Protein AF-A0A2E9DZV1-F1 (afdb_monomer_lite)

Foldseek 3Di:
DPPVVVVVVVVVVPPDPVLVVLLVVLVVVLVVLVVVLVVLVVVLVCCLPVQQVDDDPNHTSNVVSVVPSVVVSVVSVVVSVVCCCVRVPPPPPPDPDDPDPPDDD

pLDDT: mean 82.51, std 15.81, range [49.25, 98.0]

Structure (mmCIF, N/CA/C/O backbone):
data_AF-A0A2E9DZV1-F1
#
_entry.id   AF-A0A2E9DZV1-F1
#
loop_
_atom_site.group_PDB
_atom_site.id
_atom_site.type_symbol
_atom_site.label_atom_id
_atom_site.label_alt_id
_atom_site.label_comp_id
_atom_site.label_asym_id
_atom_site.label_entity_id
_atom_site.label_seq_id
_atom_site.pdbx_PDB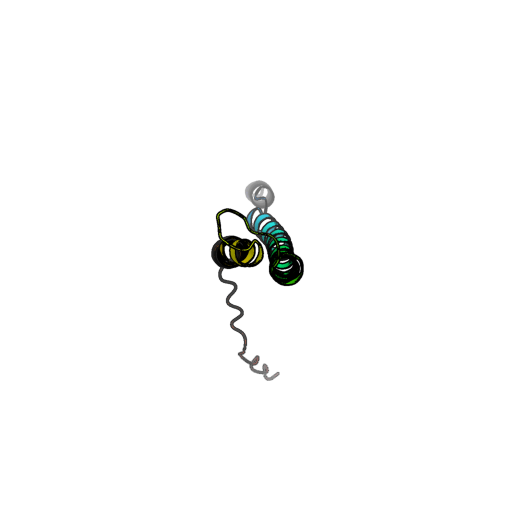_ins_code
_atom_site.Cartn_x
_atom_site.Cartn_y
_atom_site.Cartn_z
_atom_site.occupancy
_atom_site.B_iso_or_equiv
_atom_site.auth_seq_id
_atom_site.auth_comp_id
_atom_site.auth_asym_id
_atom_site.auth_atom_id
_atom_site.pdbx_PDB_model_num
ATOM 1 N N . MET A 1 1 ? 27.545 3.088 -54.106 1.00 50.25 1 MET A N 1
ATOM 2 C CA . MET A 1 1 ? 27.029 2.256 -52.993 1.00 50.25 1 MET A CA 1
ATOM 3 C C . MET A 1 1 ? 26.909 3.087 -51.705 1.00 50.25 1 MET A C 1
ATOM 5 O O . MET A 1 1 ? 27.581 2.806 -50.731 1.00 50.25 1 MET A O 1
ATOM 9 N N . THR A 1 2 ? 26.079 4.135 -51.683 1.00 58.06 2 THR A N 1
ATOM 10 C CA . THR A 1 2 ? 26.057 5.132 -50.578 1.00 58.06 2 THR A CA 1
ATOM 11 C C . THR A 1 2 ? 24.660 5.430 -50.032 1.00 58.06 2 THR A C 1
ATOM 13 O O . THR A 1 2 ? 24.529 6.179 -49.075 1.00 58.06 2 THR A O 1
ATOM 16 N N . ARG A 1 3 ? 23.603 4.844 -50.611 1.00 56.03 3 ARG A N 1
ATOM 17 C CA . ARG A 1 3 ? 22.215 5.095 -50.184 1.00 56.03 3 ARG A CA 1
ATOM 18 C C . ARG A 1 3 ? 21.719 4.164 -49.076 1.00 56.03 3 ARG A C 1
ATOM 20 O O . ARG A 1 3 ? 20.762 4.511 -48.400 1.00 56.03 3 ARG A O 1
ATOM 27 N N . VAL A 1 4 ? 22.386 3.028 -48.865 1.00 61.28 4 VAL A N 1
ATOM 28 C CA . VAL A 1 4 ? 21.992 2.040 -47.847 1.00 61.28 4 VAL A CA 1
ATOM 29 C C . VAL A 1 4 ? 22.195 2.599 -46.428 1.00 61.28 4 VAL A C 1
ATOM 31 O O . VAL A 1 4 ? 21.320 2.438 -45.587 1.00 61.28 4 VAL A O 1
ATOM 34 N N . SER A 1 5 ? 23.246 3.401 -46.194 1.00 68.25 5 SER A N 1
ATOM 35 C CA . SER A 1 5 ? 23.564 3.914 -44.849 1.00 68.25 5 SER A CA 1
ATOM 36 C C . SER A 1 5 ? 22.625 5.009 -44.333 1.00 68.25 5 SER A C 1
ATOM 38 O O . SER A 1 5 ? 22.482 5.157 -43.123 1.00 68.25 5 SER A O 1
ATOM 40 N N . LEU A 1 6 ? 21.986 5.790 -45.213 1.00 73.00 6 LEU A N 1
ATOM 41 C CA . LEU A 1 6 ? 21.027 6.821 -44.795 1.00 73.00 6 LEU A CA 1
ATOM 42 C C . LEU A 1 6 ? 19.685 6.206 -44.404 1.00 73.00 6 LEU A C 1
ATOM 44 O O . LEU A 1 6 ? 19.088 6.642 -43.426 1.00 73.00 6 LEU A O 1
ATOM 48 N N . VAL A 1 7 ? 19.243 5.174 -45.127 1.00 76.56 7 VAL A N 1
ATOM 49 C CA . VAL A 1 7 ? 18.017 4.441 -44.793 1.00 76.56 7 VAL A CA 1
ATOM 50 C C . VAL A 1 7 ? 18.213 3.660 -43.496 1.00 76.56 7 VAL A C 1
ATOM 52 O O . VAL A 1 7 ? 17.404 3.825 -42.598 1.00 76.56 7 VAL A O 1
ATOM 55 N N . GLU A 1 8 ? 19.326 2.938 -43.316 1.00 67.81 8 GLU A N 1
ATOM 56 C CA . GLU A 1 8 ? 19.635 2.258 -42.043 1.00 67.81 8 GLU A CA 1
ATOM 57 C C . GLU A 1 8 ? 19.716 3.213 -40.849 1.00 67.81 8 GLU A C 1
ATOM 59 O O . GLU A 1 8 ? 19.233 2.886 -39.768 1.00 67.81 8 GLU A O 1
ATOM 64 N N . ARG A 1 9 ? 20.286 4.412 -41.030 1.00 67.56 9 ARG A N 1
ATOM 65 C CA . ARG A 1 9 ? 20.328 5.435 -39.974 1.00 67.56 9 ARG A CA 1
ATOM 66 C C . ARG A 1 9 ? 18.946 5.994 -39.647 1.00 67.56 9 ARG A C 1
ATOM 68 O O . ARG A 1 9 ? 18.666 6.208 -38.475 1.00 67.56 9 ARG A O 1
ATOM 75 N N . LEU A 1 10 ? 18.089 6.204 -40.647 1.00 69.62 10 LEU A N 1
ATOM 76 C CA . LEU A 1 10 ? 16.702 6.631 -40.438 1.00 69.62 10 LEU A CA 1
ATOM 77 C C . LEU A 1 10 ? 15.878 5.534 -39.750 1.00 69.62 10 LEU A C 1
ATOM 79 O O . LEU A 1 10 ? 15.153 5.828 -38.810 1.00 69.62 10 LEU A O 1
ATOM 83 N N . THR A 1 11 ? 16.055 4.267 -40.132 1.00 70.44 11 THR A N 1
ATOM 84 C CA . THR A 1 11 ? 15.397 3.119 -39.483 1.00 70.44 11 THR A CA 1
ATOM 85 C C . THR A 1 11 ? 15.923 2.861 -38.064 1.00 70.44 11 THR A C 1
ATOM 87 O O . THR A 1 11 ? 15.194 2.347 -37.221 1.00 70.44 11 THR A O 1
ATOM 90 N N . ALA A 1 12 ? 17.175 3.227 -37.770 1.00 64.56 12 ALA A N 1
ATOM 91 C CA . ALA A 1 12 ? 17.734 3.185 -36.418 1.00 64.56 12 ALA A CA 1
ATOM 92 C C . ALA A 1 12 ? 17.273 4.360 -35.532 1.00 64.56 12 ALA A C 1
ATOM 94 O O . ALA A 1 12 ? 17.225 4.202 -34.317 1.00 64.56 12 ALA A O 1
ATOM 95 N N . LEU A 1 13 ? 16.930 5.510 -36.126 1.00 62.66 13 LEU A N 1
ATOM 96 C CA . LEU A 1 13 ? 16.363 6.687 -35.448 1.00 62.66 13 LEU A CA 1
ATOM 97 C C . LEU A 1 13 ? 14.854 6.561 -35.180 1.00 62.66 13 LEU A C 1
ATOM 99 O O . LEU A 1 13 ? 14.361 7.170 -34.239 1.00 62.66 13 LEU A O 1
ATOM 103 N N . ASP A 1 14 ? 14.140 5.771 -35.985 1.00 60.94 14 ASP A N 1
ATOM 104 C CA . ASP A 1 14 ? 12.698 5.498 -35.853 1.00 60.94 14 ASP A CA 1
ATOM 105 C C . ASP A 1 14 ? 12.385 4.343 -34.883 1.00 60.94 14 ASP A C 1
ATOM 107 O O . ASP A 1 14 ? 11.259 3.861 -34.802 1.00 60.94 14 ASP A O 1
ATOM 111 N N . LYS A 1 15 ? 13.387 3.865 -34.136 1.00 58.34 15 LYS A N 1
ATOM 112 C CA . LYS A 1 15 ? 13.159 3.029 -32.957 1.00 58.34 15 LYS A CA 1
ATOM 113 C C . LYS A 1 15 ? 13.088 3.946 -31.742 1.00 58.34 15 LYS A C 1
ATOM 115 O O . LYS A 1 15 ? 14.143 4.264 -31.189 1.00 58.34 15 LYS A O 1
ATOM 120 N N . PRO A 1 16 ? 11.889 4.388 -31.326 1.00 55.53 16 PRO A N 1
ATOM 121 C CA . PRO A 1 16 ? 11.748 5.025 -30.032 1.00 55.53 16 PRO A CA 1
ATOM 122 C C . PRO A 1 16 ? 12.260 4.052 -28.970 1.00 55.53 16 PRO A C 1
ATOM 124 O O . PRO A 1 16 ? 12.007 2.845 -29.022 1.00 55.53 16 PRO A O 1
ATOM 127 N N . ASP A 1 17 ? 13.026 4.578 -28.026 1.00 62.09 17 ASP A N 1
ATOM 128 C CA . ASP A 1 17 ? 13.589 3.832 -26.907 1.00 62.09 17 ASP A CA 1
ATOM 129 C C . ASP A 1 17 ? 12.486 3.547 -25.865 1.00 62.09 17 ASP A C 1
ATOM 131 O O . ASP A 1 17 ? 12.590 3.906 -24.696 1.00 62.09 17 ASP A O 1
ATOM 135 N N . GLU A 1 18 ? 11.373 2.930 -26.292 1.00 61.41 18 GLU A N 1
ATOM 136 C CA . GLU A 1 18 ? 10.155 2.725 -25.483 1.00 61.41 18 GLU A CA 1
ATOM 137 C C . GLU A 1 18 ? 10.434 1.951 -24.186 1.00 61.41 18 GLU A C 1
ATOM 139 O O . GLU A 1 18 ? 9.731 2.094 -23.180 1.00 61.41 18 GLU A O 1
ATOM 144 N N . LYS A 1 19 ? 11.495 1.135 -24.194 1.00 64.00 19 LYS A N 1
ATOM 145 C CA . LYS A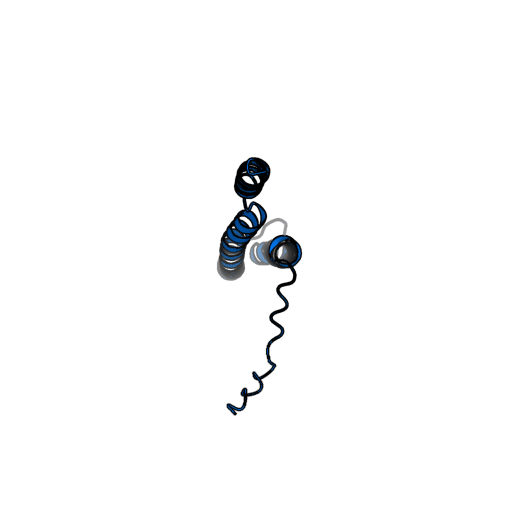 1 19 ? 11.979 0.432 -23.005 1.00 64.00 19 LYS A CA 1
ATOM 146 C C . LYS A 1 19 ? 12.511 1.406 -21.953 1.00 64.00 19 LYS A C 1
ATOM 148 O O . LYS A 1 19 ? 12.190 1.238 -20.778 1.00 64.00 19 LYS A O 1
ATOM 153 N N . GLN A 1 20 ? 13.266 2.427 -22.361 1.00 74.56 20 GLN A N 1
ATOM 154 C CA . GLN A 1 20 ? 13.811 3.437 -21.453 1.00 74.56 20 GLN A CA 1
ATOM 155 C C . GLN A 1 20 ? 12.706 4.323 -20.857 1.00 74.56 20 GLN A C 1
ATOM 157 O O . GLN A 1 20 ? 12.782 4.709 -19.688 1.00 74.56 20 GLN A O 1
ATOM 162 N N . ASP A 1 21 ? 11.659 4.623 -21.626 1.00 84.12 21 ASP A N 1
ATOM 163 C CA . ASP A 1 21 ? 10.526 5.424 -21.146 1.00 84.12 21 ASP A CA 1
ATOM 164 C C . ASP A 1 21 ? 9.664 4.648 -20.141 1.00 84.12 21 ASP A C 1
ATOM 166 O O . ASP A 1 21 ? 9.301 5.169 -19.083 1.00 84.12 21 ASP A O 1
ATOM 170 N N . THR A 1 22 ? 9.399 3.367 -20.411 1.00 86.44 22 THR A N 1
ATOM 171 C CA . THR A 1 22 ? 8.627 2.503 -19.503 1.00 86.44 22 THR A CA 1
ATOM 172 C C . THR A 1 22 ? 9.346 2.302 -18.162 1.00 86.44 22 THR A C 1
ATOM 174 O O . THR A 1 22 ? 8.707 2.349 -17.107 1.00 86.44 22 THR A O 1
ATOM 177 N N . GLU A 1 23 ? 10.676 2.145 -18.175 1.00 88.75 23 GLU A N 1
ATOM 178 C CA . GLU A 1 23 ? 11.494 2.038 -16.958 1.00 88.75 23 GLU A CA 1
ATOM 179 C C . GLU A 1 23 ? 11.385 3.310 -16.092 1.00 88.75 23 GLU A C 1
ATOM 181 O O . GLU A 1 23 ? 11.157 3.236 -14.881 1.00 88.75 23 GLU A O 1
ATOM 186 N N . GLN A 1 24 ? 11.476 4.493 -16.708 1.00 88.25 24 GLN A N 1
ATOM 187 C CA . GLN A 1 24 ? 11.360 5.780 -16.007 1.00 88.25 24 GLN A CA 1
ATOM 188 C C . GLN A 1 24 ? 9.970 6.000 -15.397 1.00 88.25 24 GLN A C 1
ATOM 190 O O . GLN A 1 24 ? 9.846 6.476 -14.258 1.00 88.25 24 GLN A O 1
ATOM 195 N N . ILE A 1 25 ? 8.916 5.623 -16.126 1.00 92.00 25 ILE A N 1
ATOM 196 C CA . ILE A 1 25 ? 7.542 5.671 -15.613 1.00 92.00 25 ILE A CA 1
ATOM 197 C C . ILE A 1 25 ? 7.420 4.747 -14.399 1.00 92.00 25 ILE A C 1
ATOM 199 O O . ILE A 1 25 ? 6.901 5.164 -13.359 1.00 92.00 25 ILE A O 1
ATOM 203 N N . TRP A 1 26 ? 7.957 3.527 -14.483 1.00 94.88 26 TRP A N 1
ATOM 204 C CA . TRP A 1 26 ? 7.927 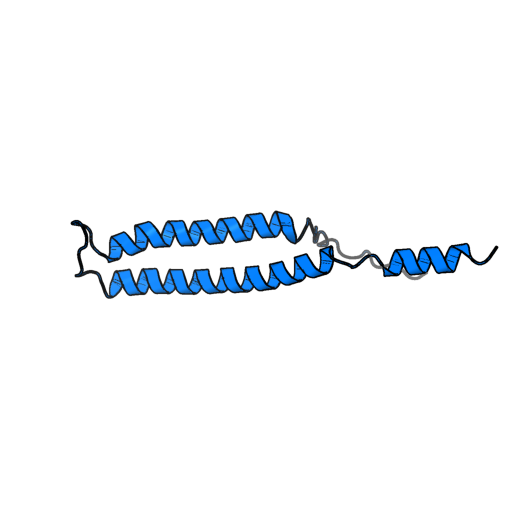2.583 -13.370 1.00 94.88 26 TRP A CA 1
ATOM 205 C C . TRP A 1 26 ? 8.654 3.110 -12.129 1.00 94.88 26 TRP A C 1
ATOM 207 O O . TRP A 1 26 ? 8.125 2.990 -11.026 1.00 94.88 26 TRP A O 1
ATOM 217 N N . ILE A 1 27 ? 9.819 3.747 -12.277 1.00 92.38 27 ILE A N 1
ATOM 218 C CA . ILE A 1 27 ? 10.555 4.338 -11.145 1.00 92.38 27 ILE A CA 1
ATOM 219 C C . ILE A 1 27 ? 9.704 5.402 -10.435 1.00 92.38 27 ILE A C 1
ATOM 221 O O . ILE A 1 27 ? 9.611 5.407 -9.202 1.00 92.38 27 ILE A O 1
ATOM 225 N N . THR A 1 28 ? 9.033 6.262 -11.203 1.00 95.12 28 THR A N 1
ATOM 226 C CA . THR A 1 28 ? 8.117 7.281 -10.666 1.00 95.12 28 THR A CA 1
ATOM 227 C C . THR A 1 28 ? 6.947 6.645 -9.915 1.00 95.12 28 THR A C 1
ATOM 229 O O . THR A 1 28 ? 6.673 6.994 -8.764 1.00 95.12 28 THR A O 1
ATOM 232 N N . VAL A 1 29 ? 6.281 5.669 -10.538 1.00 95.81 29 VAL A N 1
ATOM 233 C CA . VAL A 1 29 ? 5.137 4.956 -9.949 1.00 95.81 29 VAL A CA 1
ATOM 234 C C . VAL A 1 29 ? 5.554 4.197 -8.691 1.00 95.81 29 VAL A C 1
ATOM 236 O O . VAL A 1 29 ? 4.881 4.293 -7.668 1.00 95.81 29 VAL A O 1
ATOM 239 N N . ARG A 1 30 ? 6.693 3.499 -8.719 1.00 95.44 30 ARG A N 1
ATOM 240 C CA . ARG A 1 30 ? 7.270 2.800 -7.566 1.00 95.44 30 ARG A CA 1
ATOM 241 C C . ARG A 1 30 ? 7.477 3.747 -6.388 1.00 95.44 30 ARG A C 1
ATOM 243 O O . ARG A 1 30 ? 7.155 3.377 -5.259 1.00 95.44 30 ARG A O 1
ATOM 250 N N . SER A 1 31 ? 8.007 4.944 -6.639 1.00 95.81 31 SER A N 1
ATOM 251 C CA . SER A 1 31 ? 8.203 5.963 -5.602 1.00 95.81 31 SER A CA 1
ATOM 252 C C . SER A 1 31 ? 6.869 6.376 -4.971 1.00 95.81 31 SER A C 1
ATOM 254 O O . SER A 1 31 ? 6.723 6.354 -3.747 1.00 95.81 31 SER A O 1
ATOM 256 N N . LEU A 1 32 ? 5.854 6.639 -5.801 1.00 97.06 32 LEU A N 1
ATOM 257 C CA . LEU A 1 32 ? 4.512 6.991 -5.336 1.00 97.06 32 LEU A CA 1
ATOM 258 C C . LEU A 1 32 ? 3.852 5.856 -4.535 1.00 97.06 32 LEU A C 1
ATOM 260 O O . LEU A 1 32 ? 3.294 6.101 -3.467 1.00 97.06 32 LEU A O 1
ATOM 264 N N . LEU A 1 33 ? 3.948 4.610 -5.006 1.00 96.75 33 LEU A N 1
ATOM 265 C CA . LEU A 1 33 ? 3.438 3.432 -4.297 1.00 96.75 33 LEU A CA 1
ATOM 266 C C . LEU A 1 33 ? 4.152 3.228 -2.952 1.00 96.75 33 LEU A C 1
ATOM 268 O O . LEU A 1 33 ? 3.512 2.896 -1.953 1.00 96.75 33 LEU A O 1
ATOM 272 N N . GLY A 1 34 ? 5.466 3.462 -2.903 1.00 96.31 34 GLY A N 1
ATOM 273 C CA . GLY A 1 34 ? 6.243 3.448 -1.665 1.00 96.31 34 GLY A CA 1
ATOM 274 C C . GLY A 1 34 ? 5.780 4.518 -0.674 1.00 96.31 34 GLY A C 1
ATOM 275 O O . GLY A 1 34 ? 5.579 4.220 0.502 1.00 96.31 34 GLY A O 1
ATOM 276 N N . PHE A 1 35 ? 5.534 5.739 -1.150 1.00 97.25 35 PHE A N 1
ATOM 277 C CA . PHE A 1 35 ? 4.997 6.825 -0.330 1.00 97.25 35 PHE A CA 1
ATOM 278 C C . PHE A 1 35 ? 3.589 6.510 0.204 1.00 97.25 35 PHE A C 1
ATOM 280 O O . PHE A 1 35 ? 3.328 6.661 1.400 1.00 97.25 35 PHE A O 1
ATOM 287 N N . LEU A 1 36 ? 2.705 5.976 -0.645 1.00 97.00 36 LEU A N 1
ATOM 288 C CA . LEU A 1 36 ? 1.360 5.543 -0.249 1.00 97.00 36 LEU A CA 1
ATOM 289 C C . LEU A 1 36 ? 1.385 4.474 0.849 1.00 97.00 36 LEU A C 1
ATOM 291 O O . LEU A 1 36 ? 0.551 4.515 1.751 1.00 97.00 36 LEU A O 1
ATOM 295 N N . ARG A 1 37 ? 2.354 3.549 0.830 1.00 96.44 37 ARG A N 1
ATOM 296 C CA . ARG A 1 37 ? 2.502 2.547 1.902 1.00 96.44 37 ARG A CA 1
ATOM 297 C C . ARG A 1 37 ? 2.747 3.182 3.264 1.00 96.44 37 ARG A C 1
ATOM 299 O O . ARG A 1 37 ? 2.179 2.718 4.250 1.00 96.44 37 ARG A O 1
ATOM 306 N N . VAL A 1 38 ? 3.572 4.225 3.320 1.00 97.50 38 VAL A N 1
ATOM 307 C CA . VAL A 1 38 ? 3.846 4.946 4.570 1.00 97.50 38 VAL A CA 1
ATOM 308 C C . VAL A 1 38 ? 2.577 5.634 5.066 1.00 97.50 38 VAL A C 1
ATOM 310 O O . VAL A 1 38 ? 2.244 5.518 6.242 1.00 97.50 38 VAL A O 1
ATOM 313 N N . ILE A 1 39 ? 1.821 6.272 4.168 1.00 98.00 39 ILE A N 1
ATOM 314 C CA . ILE A 1 39 ? 0.537 6.896 4.516 1.00 98.00 39 ILE A CA 1
ATOM 315 C C . ILE A 1 39 ? -0.443 5.860 5.068 1.00 98.00 39 ILE A C 1
ATOM 317 O O . ILE A 1 39 ? -1.023 6.079 6.127 1.00 98.00 39 ILE A O 1
ATOM 321 N N . ILE A 1 40 ? -0.613 4.723 4.388 1.00 96.50 40 ILE A N 1
ATOM 322 C CA . ILE A 1 40 ? -1.514 3.653 4.838 1.00 96.50 40 ILE A CA 1
ATOM 323 C C . ILE A 1 40 ? -1.104 3.156 6.222 1.00 96.50 40 ILE A C 1
ATOM 325 O O . ILE A 1 40 ? -1.959 2.991 7.084 1.00 96.50 40 ILE A O 1
ATOM 329 N N . PHE A 1 41 ? 0.193 2.967 6.460 1.00 97.00 41 PHE A N 1
ATOM 330 C CA . PHE A 1 41 ? 0.688 2.544 7.765 1.00 97.00 41 PHE A CA 1
ATOM 331 C C . PHE A 1 41 ? 0.342 3.552 8.871 1.00 97.00 41 PHE A C 1
ATOM 333 O O . PHE A 1 41 ? -0.168 3.163 9.920 1.00 97.00 41 PHE A O 1
ATOM 340 N N . ILE A 1 42 ? 0.537 4.848 8.612 1.00 97.56 42 ILE A N 1
ATOM 341 C CA . ILE A 1 42 ? 0.155 5.916 9.546 1.00 97.56 42 ILE A CA 1
ATOM 342 C C . ILE A 1 42 ? -1.358 5.912 9.787 1.00 97.56 42 ILE A C 1
ATOM 344 O O . ILE A 1 42 ? -1.789 6.032 10.930 1.00 97.56 42 ILE A O 1
ATOM 348 N N . LEU A 1 43 ? -2.169 5.740 8.740 1.00 96.50 43 LEU A N 1
ATOM 349 C CA . LEU A 1 43 ? -3.626 5.689 8.862 1.00 96.50 43 LEU A CA 1
ATOM 350 C C . LEU A 1 43 ? -4.100 4.483 9.675 1.00 96.50 43 LEU A C 1
ATOM 352 O O . LEU A 1 43 ? -5.020 4.635 10.470 1.00 96.50 43 LEU A O 1
ATOM 356 N N . ILE A 1 44 ? -3.475 3.312 9.521 1.00 95.56 44 ILE A N 1
ATOM 357 C CA . ILE A 1 44 ? -3.802 2.131 10.332 1.00 95.56 44 ILE A CA 1
ATOM 358 C C . ILE A 1 44 ? -3.592 2.446 11.812 1.00 95.56 44 ILE A C 1
ATOM 360 O O . ILE A 1 44 ? -4.502 2.209 12.600 1.00 95.56 44 ILE A O 1
ATOM 364 N N . ILE A 1 45 ? -2.440 3.024 12.175 1.00 95.56 45 ILE A N 1
ATOM 365 C CA . ILE A 1 45 ? -2.135 3.404 13.564 1.00 95.56 45 ILE A CA 1
ATOM 366 C C . ILE A 1 45 ? -3.112 4.475 14.053 1.00 95.56 45 ILE A C 1
ATOM 368 O O . ILE A 1 45 ? -3.707 4.325 15.113 1.00 95.56 45 ILE A O 1
ATOM 372 N N . ALA A 1 46 ? -3.320 5.535 13.271 1.00 96.06 46 ALA A N 1
ATOM 373 C CA . ALA A 1 46 ? -4.207 6.628 13.651 1.00 96.06 46 ALA A CA 1
ATOM 374 C C . ALA A 1 46 ? -5.644 6.142 13.880 1.00 96.06 46 ALA A C 1
ATOM 376 O O . ALA A 1 46 ? -6.274 6.537 14.852 1.00 96.06 46 ALA A O 1
ATOM 377 N N . ILE A 1 47 ? -6.161 5.265 13.017 1.00 94.88 47 ILE A N 1
ATOM 378 C CA . ILE A 1 47 ? -7.499 4.690 13.182 1.00 94.88 47 ILE A CA 1
ATOM 379 C C . ILE A 1 47 ? -7.530 3.716 14.363 1.00 94.88 47 ILE A C 1
ATOM 381 O O . ILE A 1 47 ? -8.508 3.705 15.104 1.00 94.88 47 ILE A O 1
ATOM 385 N N . ALA A 1 48 ? -6.480 2.913 14.545 1.00 93.81 48 ALA A N 1
ATOM 386 C CA . ALA A 1 48 ? -6.405 1.971 15.654 1.00 93.81 48 ALA A CA 1
ATOM 387 C C . ALA A 1 48 ? -6.445 2.679 17.014 1.00 93.81 48 ALA A C 1
ATOM 389 O O . ALA A 1 48 ? -7.184 2.240 17.887 1.00 93.81 48 ALA A O 1
ATOM 390 N N . GLU A 1 49 ? -5.720 3.790 17.156 1.00 92.88 49 GLU A N 1
ATOM 391 C CA . GLU A 1 49 ? -5.641 4.541 18.413 1.00 92.88 49 GLU A CA 1
ATOM 392 C C . GLU A 1 49 ? -6.821 5.497 18.618 1.00 92.88 49 GLU A C 1
ATOM 394 O O . GLU A 1 49 ? -7.374 5.597 19.707 1.00 92.88 49 GLU A O 1
ATOM 399 N N . LEU A 1 50 ? -7.229 6.231 17.578 1.00 92.38 50 LEU A N 1
ATOM 400 C CA . LEU A 1 50 ? -8.221 7.301 17.739 1.00 92.38 50 LEU A CA 1
ATOM 401 C C . LEU A 1 50 ? -9.666 6.811 17.630 1.00 92.38 50 LEU A C 1
ATOM 403 O O . LEU A 1 50 ? -10.582 7.534 18.019 1.00 92.38 50 LEU A O 1
ATOM 407 N N . MET A 1 51 ? -9.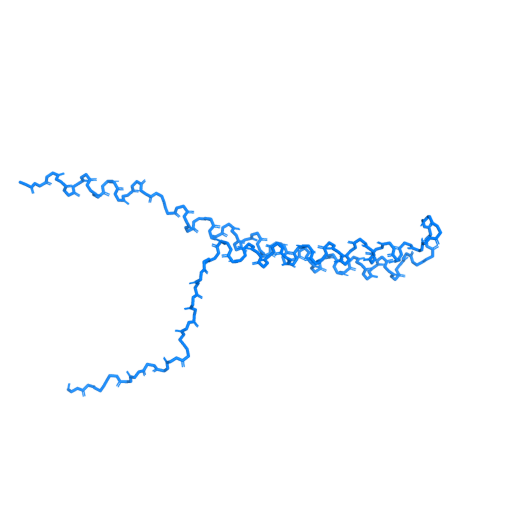895 5.634 17.044 1.00 89.75 51 MET A N 1
ATOM 408 C CA . MET A 1 51 ? -11.242 5.139 16.740 1.00 89.75 51 MET A CA 1
ATOM 409 C C . MET A 1 51 ? -11.573 3.830 17.469 1.00 89.75 51 MET A C 1
ATOM 411 O O . MET A 1 51 ? -12.487 3.119 17.049 1.00 89.75 51 MET A O 1
ATOM 415 N N . GLU A 1 52 ? -10.860 3.509 18.553 1.00 82.38 52 GLU A N 1
ATOM 416 C CA . GLU A 1 52 ? -11.048 2.268 19.319 1.00 82.38 52 GLU A CA 1
ATOM 417 C C . GLU A 1 52 ? -12.496 2.100 19.815 1.00 82.38 52 GLU A C 1
ATOM 419 O O . GLU A 1 52 ? -13.069 1.011 19.719 1.00 82.38 52 GLU A O 1
ATOM 424 N N . GLU A 1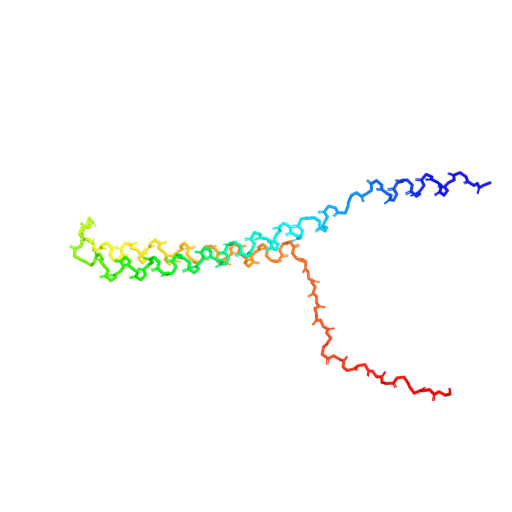 53 ? -13.114 3.196 20.260 1.00 86.75 53 GLU A N 1
ATOM 425 C CA . GLU A 1 53 ? -14.466 3.229 20.833 1.00 86.75 53 GLU A CA 1
ATOM 426 C C . GLU A 1 53 ? -15.590 3.049 19.796 1.00 86.75 53 GLU A C 1
ATOM 428 O O . GLU A 1 53 ? -16.747 2.819 20.160 1.00 86.75 53 GLU A O 1
ATOM 433 N N . PHE A 1 54 ? -15.283 3.136 18.498 1.00 89.50 54 PHE A N 1
ATOM 434 C CA . PHE A 1 54 ? -16.274 2.975 17.437 1.00 89.50 54 PHE A CA 1
ATOM 435 C C . PHE A 1 54 ? -16.371 1.511 17.013 1.00 89.50 54 PHE A C 1
ATOM 437 O O . PHE A 1 54 ? -15.386 0.885 16.630 1.00 89.50 54 PHE A O 1
ATOM 444 N N . PHE A 1 55 ? -17.587 0.965 17.018 1.00 90.31 55 PHE A N 1
ATOM 445 C CA . PHE A 1 55 ? -17.845 -0.425 16.641 1.00 90.31 55 PHE A CA 1
ATOM 446 C C . PHE A 1 55 ? -18.721 -0.504 15.392 1.00 90.31 55 PHE A C 1
ATOM 448 O O . PHE A 1 55 ? -19.793 0.096 15.324 1.00 90.31 55 PHE A O 1
ATOM 455 N N . ILE A 1 56 ? -18.291 -1.309 14.418 1.00 89.19 56 ILE A N 1
ATOM 456 C CA . ILE A 1 56 ? -19.053 -1.647 13.212 1.00 89.19 56 ILE A CA 1
ATOM 457 C C . ILE A 1 56 ? -19.206 -3.167 13.163 1.00 89.19 56 ILE A C 1
ATOM 459 O O . ILE A 1 56 ? -18.224 -3.906 13.163 1.00 89.19 56 ILE A O 1
ATOM 463 N N . GLY A 1 57 ? -20.446 -3.660 13.115 1.00 85.94 57 GLY A N 1
ATOM 464 C CA . GLY A 1 57 ? -20.702 -5.097 12.959 1.00 85.94 57 GLY A CA 1
ATOM 465 C C . GLY A 1 57 ? -20.127 -5.951 14.096 1.00 85.94 57 GLY A C 1
ATOM 466 O O . GLY A 1 57 ? -19.572 -7.013 13.837 1.00 85.94 57 GLY A O 1
ATOM 467 N N . LYS A 1 58 ? -20.258 -5.484 15.349 1.00 88.12 58 LYS A N 1
ATOM 468 C CA . LYS A 1 58 ? -19.724 -6.115 16.579 1.00 88.12 58 LYS A CA 1
ATOM 469 C C . LYS A 1 58 ? -18.193 -6.156 16.684 1.00 88.12 58 LYS A C 1
ATOM 471 O O . LYS A 1 58 ? -17.675 -6.784 17.602 1.00 88.12 58 LYS A O 1
ATOM 476 N N . LEU A 1 59 ? -17.481 -5.484 15.784 1.00 90.25 59 LEU A N 1
ATOM 477 C CA . LEU A 1 59 ? -16.025 -5.419 15.773 1.00 90.25 59 LEU A CA 1
ATOM 478 C C . LEU A 1 59 ? -15.576 -3.955 15.831 1.00 90.25 59 LEU A C 1
ATOM 480 O O . LEU A 1 59 ? -16.211 -3.093 15.221 1.00 90.25 59 LEU A O 1
ATOM 484 N N . SER A 1 60 ? -14.513 -3.662 16.583 1.00 92.56 60 SER A N 1
ATOM 485 C CA . SER A 1 60 ? -13.985 -2.294 16.666 1.00 92.56 60 SER A CA 1
ATOM 486 C C . SER A 1 60 ? -13.456 -1.846 15.303 1.00 92.56 60 SER A C 1
ATOM 488 O O . SER A 1 60 ? -12.916 -2.643 14.527 1.00 92.56 60 SER A O 1
ATOM 490 N N . LEU A 1 61 ? -13.606 -0.558 15.013 1.00 93.00 61 LEU A N 1
ATOM 491 C CA . LEU A 1 61 ? -13.095 0.087 13.809 1.00 93.00 61 LEU A CA 1
ATOM 492 C C . LEU A 1 61 ? -11.561 -0.028 13.730 1.00 93.00 61 LEU A C 1
ATOM 494 O O . LEU A 1 61 ? -11.017 -0.182 12.636 1.00 93.00 61 LEU A O 1
ATOM 498 N N . ALA A 1 62 ? -10.883 -0.100 14.880 1.00 93.06 62 ALA A N 1
ATOM 499 C CA . ALA A 1 62 ? -9.462 -0.429 14.982 1.00 93.06 62 ALA A CA 1
ATOM 500 C C . ALA A 1 62 ? -9.126 -1.810 14.389 1.00 93.06 62 ALA A C 1
ATOM 502 O O . ALA A 1 62 ? -8.148 -1.978 13.664 1.00 93.06 62 ALA A O 1
ATOM 503 N N . ILE A 1 63 ? -9.963 -2.819 14.638 1.00 93.75 63 ILE A N 1
ATOM 504 C CA . ILE A 1 63 ? -9.745 -4.165 14.092 1.00 93.75 63 ILE A CA 1
ATOM 505 C C . ILE A 1 63 ? -10.067 -4.181 12.593 1.00 93.75 63 ILE A C 1
ATOM 507 O O . ILE A 1 63 ? -9.348 -4.803 11.812 1.00 93.75 63 ILE A O 1
ATOM 511 N N . TRP A 1 64 ? -11.105 -3.460 12.160 1.00 95.38 64 TRP A N 1
ATOM 512 C CA . TRP A 1 64 ? -11.404 -3.300 10.733 1.00 95.38 64 TRP A CA 1
ATOM 513 C C . TRP A 1 64 ? -10.259 -2.634 9.962 1.00 95.38 64 TRP A C 1
ATOM 515 O O . TRP A 1 64 ? -9.958 -3.057 8.841 1.00 95.38 64 TRP A O 1
ATOM 525 N N . SER A 1 65 ? -9.591 -1.641 10.558 1.00 94.88 65 SER A N 1
ATOM 526 C CA . SER A 1 65 ? -8.438 -0.979 9.938 1.00 94.88 65 SER A CA 1
ATOM 527 C C . SER A 1 65 ? -7.271 -1.946 9.733 1.00 94.88 65 SER A C 1
ATOM 529 O O . SER A 1 65 ? -6.629 -1.901 8.688 1.00 94.88 65 SER A O 1
ATOM 531 N N . LEU A 1 66 ? -7.048 -2.882 10.659 1.00 94.56 66 LEU A N 1
ATOM 532 C CA . LEU A 1 66 ? -6.059 -3.953 10.517 1.00 94.56 66 LEU A CA 1
ATOM 533 C C . LEU A 1 66 ? -6.459 -4.967 9.439 1.00 94.56 66 LEU A C 1
ATOM 535 O O . LEU A 1 66 ? -5.641 -5.288 8.573 1.00 94.56 66 LEU A O 1
ATOM 539 N N . ILE A 1 67 ? -7.715 -5.433 9.462 1.00 95.94 67 ILE A N 1
ATOM 540 C CA . ILE A 1 67 ? -8.247 -6.419 8.505 1.00 95.94 67 ILE A CA 1
ATOM 541 C C . ILE A 1 67 ? -8.118 -5.921 7.066 1.00 95.94 67 ILE A C 1
ATOM 543 O O . ILE A 1 67 ? -7.832 -6.716 6.179 1.00 95.94 67 ILE A O 1
ATOM 547 N N . ILE A 1 68 ? -8.322 -4.628 6.819 1.00 95.94 68 ILE A N 1
ATOM 548 C CA . ILE A 1 68 ? -8.250 -4.054 5.468 1.00 95.94 68 ILE A CA 1
ATOM 549 C C . ILE A 1 68 ? -6.845 -3.519 5.171 1.00 95.94 68 ILE A C 1
ATOM 551 O O . ILE A 1 68 ? -6.293 -3.746 4.092 1.00 95.94 68 ILE A O 1
ATOM 555 N N . GLY A 1 69 ? -6.248 -2.816 6.129 1.00 96.19 69 GLY A N 1
ATOM 556 C CA . GLY A 1 69 ? -4.998 -2.091 5.954 1.00 96.19 69 GLY A CA 1
ATOM 557 C C . GLY A 1 69 ? -3.790 -3.000 5.765 1.00 96.19 69 GLY A C 1
ATOM 558 O O . GLY A 1 69 ? -2.969 -2.723 4.889 1.00 96.19 69 GLY A O 1
ATOM 559 N N . ILE A 1 70 ? -3.686 -4.106 6.515 1.00 96.31 70 ILE A N 1
ATOM 560 C CA . ILE A 1 70 ? -2.563 -5.043 6.356 1.00 96.31 70 ILE A CA 1
ATOM 561 C C . ILE A 1 70 ? -2.600 -5.708 4.971 1.00 96.31 70 ILE A C 1
ATOM 563 O O . ILE A 1 70 ? -1.591 -5.619 4.265 1.00 96.31 70 ILE A O 1
ATOM 567 N N . PRO A 1 71 ? -3.715 -6.320 4.516 1.00 97.31 71 PRO A N 1
ATOM 568 C CA . PRO A 1 71 ? -3.783 -6.865 3.162 1.00 97.31 71 PRO A CA 1
ATOM 569 C C . PRO A 1 71 ? -3.495 -5.828 2.082 1.00 97.31 71 PRO A C 1
ATOM 571 O O . PRO A 1 71 ? -2.770 -6.134 1.140 1.00 97.31 71 PRO A O 1
ATOM 574 N N . LEU A 1 72 ? -3.985 -4.593 2.230 1.00 97.12 72 LEU A N 1
ATOM 575 C CA . LEU A 1 72 ? -3.699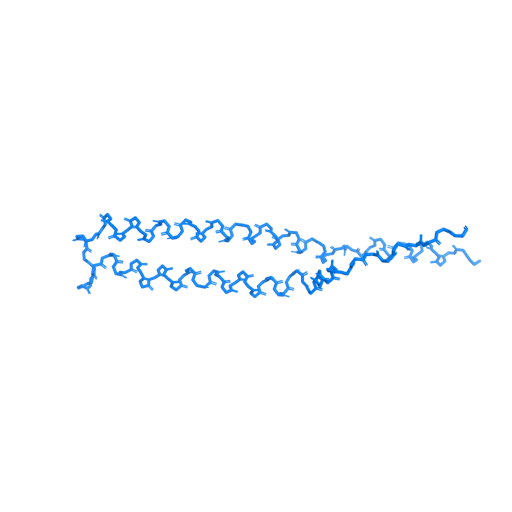 -3.521 1.276 1.00 97.12 72 LEU A CA 1
ATOM 576 C C . LEU A 1 72 ? -2.203 -3.170 1.238 1.00 97.12 72 LEU A C 1
ATOM 578 O O . LEU A 1 72 ? -1.620 -3.036 0.161 1.00 97.12 72 LEU A O 1
ATOM 582 N N . PHE A 1 73 ? -1.559 -3.069 2.401 1.00 96.88 73 PHE A N 1
ATOM 583 C CA . PHE A 1 73 ? -0.124 -2.813 2.504 1.00 96.88 73 PHE A CA 1
ATOM 584 C C . PHE A 1 73 ? 0.703 -3.928 1.849 1.00 96.88 73 PHE A C 1
ATOM 586 O O . PHE A 1 73 ? 1.659 -3.652 1.112 1.00 96.88 73 PHE A O 1
ATOM 593 N N . VAL A 1 74 ? 0.327 -5.189 2.080 1.00 97.38 74 VAL A N 1
ATOM 594 C CA . VAL A 1 74 ? 0.964 -6.352 1.449 1.00 97.38 74 VAL A CA 1
ATOM 595 C C . VAL A 1 74 ? 0.729 -6.342 -0.060 1.00 97.38 74 VAL A C 1
ATOM 597 O O . VAL A 1 74 ? 1.682 -6.528 -0.811 1.00 97.38 74 VAL A O 1
ATOM 600 N N . LEU A 1 75 ? -0.486 -6.047 -0.522 1.00 97.56 75 LEU A N 1
ATOM 601 C CA . LEU A 1 75 ? -0.819 -5.996 -1.946 1.00 97.56 75 LEU A CA 1
ATOM 602 C C . LEU A 1 75 ? 0.037 -4.964 -2.684 1.00 97.56 75 LEU A C 1
ATOM 604 O O . LEU A 1 75 ? 0.641 -5.292 -3.703 1.00 97.56 75 LEU A O 1
ATOM 608 N N . ILE A 1 76 ? 0.179 -3.751 -2.142 1.00 96.69 76 ILE A N 1
ATOM 609 C CA . ILE A 1 76 ? 1.065 -2.735 -2.734 1.00 96.69 76 ILE A CA 1
ATOM 610 C C . ILE A 1 76 ? 2.521 -3.217 -2.733 1.00 96.69 76 ILE A C 1
ATOM 612 O O . ILE A 1 76 ? 3.254 -2.985 -3.694 1.00 96.69 76 ILE A O 1
ATOM 616 N N . SER A 1 77 ? 2.949 -3.913 -1.677 1.00 96.38 77 SER A N 1
ATOM 617 C CA . SER A 1 77 ? 4.300 -4.485 -1.607 1.00 96.38 77 SER A CA 1
ATOM 618 C C . SER A 1 77 ? 4.539 -5.495 -2.728 1.00 96.38 77 SER A C 1
ATOM 620 O O . SER A 1 77 ? 5.558 -5.416 -3.409 1.00 96.38 77 SER A O 1
ATOM 622 N N . VAL A 1 78 ? 3.584 -6.399 -2.951 1.00 97.25 78 VAL A N 1
ATOM 623 C CA . VAL A 1 78 ? 3.639 -7.397 -4.025 1.00 97.25 78 VAL A CA 1
ATOM 624 C C . VAL A 1 78 ? 3.658 -6.718 -5.393 1.00 97.25 78 VAL A C 1
ATOM 626 O O . VAL A 1 78 ? 4.503 -7.062 -6.212 1.00 97.25 78 VAL A O 1
ATOM 629 N N . VAL A 1 79 ? 2.818 -5.703 -5.624 1.00 96.38 79 VAL A N 1
ATOM 630 C CA . VAL A 1 79 ? 2.815 -4.930 -6.881 1.00 96.38 79 VAL A CA 1
ATOM 631 C C . VAL A 1 79 ? 4.177 -4.286 -7.145 1.00 96.38 79 VAL A C 1
ATOM 633 O O . VAL A 1 79 ? 4.674 -4.355 -8.266 1.00 96.38 79 VAL A O 1
ATOM 636 N N . ILE A 1 80 ? 4.812 -3.699 -6.125 1.00 95.56 80 ILE A N 1
ATOM 637 C CA . ILE A 1 80 ? 6.157 -3.123 -6.265 1.00 95.56 80 ILE A CA 1
ATOM 638 C C . ILE A 1 80 ? 7.188 -4.206 -6.606 1.00 95.56 80 ILE A C 1
ATOM 640 O O . ILE A 1 80 ? 8.036 -3.979 -7.463 1.00 95.56 80 ILE A O 1
ATOM 644 N N . ILE A 1 81 ? 7.149 -5.364 -5.941 1.00 94.88 81 ILE A N 1
ATOM 645 C CA . ILE A 1 81 ? 8.105 -6.456 -6.190 1.00 94.88 81 ILE A CA 1
ATOM 646 C C . ILE A 1 81 ? 7.933 -6.993 -7.614 1.00 94.88 81 ILE A C 1
ATOM 648 O O . ILE A 1 81 ? 8.892 -6.988 -8.381 1.00 94.88 81 ILE A O 1
ATOM 652 N N . MET A 1 82 ? 6.708 -7.358 -7.993 1.00 94.94 82 MET A N 1
ATOM 653 C CA . MET A 1 82 ? 6.407 -7.898 -9.320 1.00 94.94 82 MET A CA 1
ATOM 654 C C . MET A 1 82 ? 6.715 -6.894 -10.430 1.00 94.94 82 MET A C 1
ATOM 656 O O . MET A 1 82 ? 7.283 -7.251 -11.459 1.00 94.94 82 MET A O 1
ATOM 660 N N . GLY A 1 83 ? 6.367 -5.622 -10.235 1.00 93.25 83 GLY A N 1
ATOM 661 C CA . GLY A 1 83 ? 6.679 -4.606 -11.229 1.00 93.25 83 GLY A CA 1
ATOM 662 C C . GLY A 1 83 ? 8.174 -4.292 -11.303 1.00 93.25 83 GLY A C 1
ATOM 663 O O . GLY A 1 83 ? 8.669 -4.017 -12.388 1.00 93.25 83 GLY A O 1
ATOM 664 N N . ASN A 1 84 ? 8.934 -4.404 -10.208 1.00 93.31 84 ASN A N 1
ATOM 665 C CA . ASN A 1 84 ? 10.393 -4.294 -10.289 1.00 93.31 84 ASN A CA 1
ATOM 666 C C . ASN A 1 84 ? 10.984 -5.397 -11.170 1.00 93.31 84 ASN A C 1
ATOM 668 O O . ASN A 1 84 ? 11.793 -5.087 -12.039 1.00 93.31 84 ASN A O 1
ATOM 672 N N . GLU A 1 85 ? 10.560 -6.647 -10.975 1.00 90.12 85 GLU A N 1
ATOM 673 C CA . GLU A 1 85 ? 11.007 -7.776 -11.801 1.00 90.12 85 GLU A CA 1
ATOM 674 C C . GLU A 1 85 ? 10.618 -7.592 -13.275 1.00 90.12 85 GLU A C 1
ATOM 676 O O . GLU A 1 85 ? 11.415 -7.877 -14.167 1.00 90.12 85 GLU A O 1
ATOM 681 N N . TYR A 1 86 ? 9.420 -7.064 -13.541 1.00 89.69 86 TYR A N 1
ATOM 682 C CA . TYR A 1 86 ? 8.905 -6.905 -14.901 1.00 89.69 86 TYR A CA 1
ATOM 683 C C . TYR A 1 86 ? 9.486 -5.693 -15.653 1.00 89.69 86 TYR A C 1
ATOM 685 O O . TYR A 1 86 ? 9.780 -5.794 -16.844 1.00 89.69 86 TYR A O 1
ATOM 693 N N . PHE A 1 87 ? 9.647 -4.543 -14.988 1.00 88.31 87 PHE A N 1
ATOM 694 C CA . PHE A 1 87 ? 9.955 -3.265 -15.647 1.00 88.31 87 PHE A CA 1
ATOM 695 C C . PHE A 1 87 ? 11.415 -2.815 -15.533 1.00 88.31 87 PHE A C 1
ATOM 697 O O . PHE A 1 87 ? 11.868 -2.079 -16.405 1.00 88.31 87 PHE A O 1
ATOM 704 N N . LEU A 1 88 ? 12.162 -3.218 -14.496 1.00 83.88 88 LEU A N 1
ATOM 705 C CA . LEU A 1 88 ? 13.568 -2.797 -14.339 1.00 83.88 88 LEU A CA 1
ATOM 706 C C . LEU A 1 88 ? 14.556 -3.741 -15.039 1.00 83.88 88 LEU A C 1
ATOM 708 O O . LEU A 1 88 ? 15.714 -3.366 -15.226 1.00 83.88 88 LEU A O 1
ATOM 712 N N . GLY A 1 89 ? 14.104 -4.935 -15.446 1.00 68.38 89 GLY A N 1
ATOM 713 C CA . GLY A 1 89 ? 14.957 -5.999 -15.978 1.00 68.38 89 GLY A CA 1
ATOM 714 C C . GLY A 1 89 ? 16.038 -6.439 -14.982 1.00 68.38 89 GLY A C 1
ATOM 715 O O . GLY A 1 89 ? 16.319 -5.770 -13.988 1.00 68.38 89 GLY A O 1
ATOM 716 N N . GLU A 1 90 ? 16.683 -7.580 -15.224 1.00 60.47 90 GLU A N 1
ATOM 717 C CA . GLU A 1 90 ? 17.853 -7.978 -14.435 1.00 60.47 90 GLU A CA 1
ATOM 718 C C . GLU A 1 90 ? 19.036 -7.042 -14.734 1.00 60.47 90 GLU A C 1
ATOM 720 O O . GLU A 1 90 ? 19.920 -7.345 -15.536 1.00 60.47 90 GLU A O 1
ATOM 725 N N . LYS A 1 91 ? 19.093 -5.881 -14.077 1.00 56.59 91 LYS A N 1
ATOM 726 C CA . LYS A 1 91 ? 20.367 -5.198 -13.855 1.00 56.59 91 LYS A CA 1
ATOM 727 C C . LYS A 1 91 ? 21.085 -5.974 -12.758 1.00 56.59 91 LYS A C 1
ATOM 729 O O . LYS A 1 91 ? 20.980 -5.649 -11.578 1.00 56.59 91 LYS A O 1
ATOM 734 N N . GLU A 1 92 ? 21.797 -7.032 -13.151 1.00 49.25 92 GLU A N 1
ATOM 735 C CA . GLU A 1 92 ? 22.874 -7.573 -12.327 1.00 49.25 92 GLU A CA 1
ATOM 736 C C . GLU A 1 92 ? 23.878 -6.436 -12.069 1.00 49.25 92 GLU A C 1
ATOM 738 O O . GLU A 1 92 ? 24.834 -6.256 -12.821 1.00 49.25 92 GLU A O 1
ATOM 743 N N . GLU A 1 93 ? 23.729 -5.681 -10.978 1.00 53.38 93 GLU A N 1
ATOM 744 C CA . GLU A 1 93 ? 24.868 -4.980 -10.374 1.00 53.38 93 GLU A CA 1
ATOM 745 C C . GLU A 1 93 ? 25.786 -6.019 -9.707 1.00 53.38 93 GLU A C 1
ATOM 747 O O . GLU A 1 93 ? 26.042 -6.027 -8.504 1.00 53.38 93 GLU A O 1
ATOM 752 N N . LYS A 1 94 ? 26.323 -6.939 -10.515 1.00 56.88 94 LYS A N 1
ATOM 753 C CA . LYS A 1 94 ? 27.515 -7.696 -10.158 1.00 56.88 94 LYS A CA 1
ATOM 754 C C . LYS A 1 94 ? 28.722 -6.838 -10.486 1.00 56.88 94 LYS A C 1
ATOM 756 O O . LYS A 1 94 ? 29.343 -7.017 -11.528 1.00 56.88 94 LYS A O 1
ATOM 761 N N . THR A 1 95 ? 29.131 -5.952 -9.583 1.00 51.97 95 THR A N 1
ATOM 762 C CA . THR A 1 95 ? 30.567 -5.647 -9.471 1.00 51.97 95 THR A CA 1
ATOM 763 C C . THR A 1 95 ? 30.963 -5.256 -8.047 1.00 51.97 95 THR A C 1
ATOM 765 O O . THR A 1 95 ? 31.330 -4.124 -7.765 1.00 51.97 95 THR A O 1
ATOM 768 N N . ALA A 1 96 ? 31.013 -6.255 -7.163 1.00 58.03 96 ALA A N 1
ATOM 769 C CA . ALA A 1 96 ? 31.950 -6.273 -6.035 1.00 58.03 96 ALA A CA 1
ATOM 770 C C . ALA A 1 96 ? 33.330 -6.836 -6.456 1.00 58.03 96 ALA A C 1
ATOM 772 O O . ALA A 1 96 ? 34.081 -7.349 -5.632 1.00 58.03 96 ALA A O 1
ATOM 773 N N . VAL A 1 97 ? 33.665 -6.795 -7.754 1.00 59.53 97 VAL A N 1
ATOM 774 C CA . VAL A 1 97 ? 34.965 -7.244 -8.269 1.00 59.53 97 VAL A CA 1
ATOM 775 C C . VAL A 1 97 ? 35.834 -6.016 -8.510 1.00 59.53 97 VAL A C 1
ATOM 777 O O . VAL A 1 97 ? 35.662 -5.270 -9.472 1.00 59.53 97 VAL A O 1
ATOM 780 N N . LEU A 1 98 ? 36.758 -5.809 -7.575 1.00 63.94 98 LEU A N 1
ATOM 781 C CA . LEU A 1 98 ? 37.855 -4.850 -7.631 1.00 63.94 98 LEU A CA 1
ATOM 782 C C . LEU A 1 98 ? 38.518 -4.904 -9.015 1.00 63.94 98 LEU A C 1
ATOM 784 O O . LEU A 1 98 ? 39.006 -5.956 -9.428 1.00 63.94 98 LEU A O 1
ATOM 788 N N . ARG A 1 99 ? 38.536 -3.778 -9.741 1.00 63.31 99 ARG A N 1
ATOM 789 C CA . ARG A 1 99 ? 39.255 -3.671 -11.020 1.00 63.31 99 ARG A CA 1
ATOM 790 C C . ARG A 1 99 ? 40.703 -4.140 -10.807 1.00 63.31 99 ARG A C 1
ATOM 792 O O . ARG A 1 99 ? 41.383 -3.548 -9.965 1.00 63.31 99 ARG A O 1
ATOM 799 N N . PRO A 1 100 ? 41.217 -5.141 -11.546 1.00 63.94 100 PRO A N 1
ATOM 800 C CA . PRO A 1 100 ? 42.638 -5.425 -11.501 1.00 63.94 100 PRO A CA 1
ATOM 801 C C . PRO A 1 100 ? 43.357 -4.216 -12.102 1.00 63.94 100 PRO A C 1
ATOM 803 O O . PRO A 1 100 ? 43.074 -3.784 -13.221 1.00 63.94 100 PRO A O 1
ATOM 806 N N . ILE A 1 101 ? 44.237 -3.622 -11.302 1.00 66.31 101 ILE A N 1
ATOM 807 C CA . ILE A 1 101 ? 45.039 -2.458 -11.662 1.00 66.31 101 ILE A CA 1
ATOM 808 C C . ILE A 1 101 ? 45.871 -2.854 -12.881 1.00 66.31 101 ILE A C 1
ATOM 810 O O . ILE A 1 101 ? 46.761 -3.700 -12.790 1.00 66.31 101 ILE A O 1
ATOM 814 N N . VAL A 1 102 ? 45.556 -2.266 -14.034 1.00 67.94 102 VAL A N 1
ATOM 815 C CA . VAL A 1 102 ? 46.325 -2.452 -15.264 1.00 67.94 102 VAL A CA 1
ATOM 816 C C . VAL A 1 102 ? 47.727 -1.907 -15.003 1.00 67.94 102 VAL A C 1
ATOM 818 O O . VAL A 1 102 ? 47.929 -0.700 -14.861 1.00 67.94 102 VAL A O 1
ATOM 821 N N . LYS A 1 103 ? 48.698 -2.812 -14.878 1.00 59.19 103 LYS A N 1
ATOM 822 C CA . LYS A 1 103 ? 50.113 -2.481 -14.723 1.00 59.19 103 LYS A CA 1
ATOM 823 C C . LYS A 1 103 ? 50.565 -1.817 -16.028 1.00 59.19 103 LYS A C 1
ATOM 825 O O . LYS A 1 103 ? 50.603 -2.480 -17.060 1.00 59.19 103 LYS A O 1
ATOM 830 N N . ARG A 1 104 ? 50.852 -0.509 -15.993 1.00 58.62 104 ARG A N 1
ATOM 831 C CA . ARG A 1 104 ? 51.539 0.180 -17.097 1.00 58.62 104 ARG A CA 1
ATOM 832 C C . ARG A 1 104 ? 52.885 -0.513 -17.312 1.00 58.62 104 ARG A C 1
ATOM 834 O O . ARG A 1 104 ? 53.683 -0.561 -16.374 1.00 58.62 104 ARG A O 1
ATOM 841 N N . GLN A 1 105 ? 53.082 -1.074 -18.502 1.00 58.56 105 GLN A N 1
ATOM 842 C CA . GLN A 1 105 ? 54.418 -1.257 -19.065 1.00 58.56 105 GLN A CA 1
ATOM 843 C C . GLN A 1 105 ? 54.856 0.051 -19.714 1.00 58.56 105 GLN A C 1
ATOM 845 O O . GLN A 1 105 ? 53.965 0.752 -20.249 1.00 58.56 105 GLN A O 1
#

Sequence (105 aa):
MTRVSLVERLTALDKPDEKQDTEQIWITVRSLLGFLRVIIFILIIAIAELMEEFFIGKLSLAIWSLIIGIPLFVLISVVIIMGNEYFLGEKEEKTAVLRPIVKRQ

Radius of gyration: 25.27 Å; chains: 1; bounding box: 75×15×74 Å

Secondary structure (DSSP, 8-state):
--SHHHHHHHHHHSS--HHHHHHHHHHHHHHHHHHHHHHHHHHHHHHHHHSTT-EETTEEHHHHHHHHHHHHHHHHHHHHHHHHHHHS--------S--------